Protein AF-A0A8S3F428-F1 (afdb_monomer)

Nearest PDB structures (foldseek):
  1mjc-assembly1_A  TM=9.349E-01  e=1.045E-06  Escherichia coli
  3i2z-assembly2_B  TM=9.297E-01  e=1.806E-06  Salmonella enterica subsp. enterica serovar Typhimurium
  5o6f-assembly1_A  TM=8.913E-01  e=1.619E-06  Corynebacterium pseudotuberculosis
  6kug-assembly1_A  TM=9.557E-01  e=1.041E-05  Homo sapiens
  6ktc-assembly1_A  TM=9.454E-01  e=1.161E-05  Homo sapiens

Organism: NCBI:txid392030

Structure (mmCIF, N/CA/C/O backbone):
data_AF-A0A8S3F428-F1
#
_entry.id   AF-A0A8S3F428-F1
#
loop_
_atom_site.group_PDB
_atom_site.id
_atom_site.type_symbol
_atom_site.label_atom_id
_atom_site.label_alt_id
_atom_site.label_comp_id
_atom_site.label_asym_id
_atom_site.label_entity_id
_atom_site.label_seq_id
_atom_site.pdbx_PDB_ins_code
_atom_site.Cartn_x
_atom_site.Cartn_y
_atom_site.Cartn_z
_atom_site.occupancy
_atom_site.B_iso_or_equiv
_atom_site.auth_seq_id
_atom_site.auth_comp_id
_atom_site.auth_asym_id
_atom_site.auth_atom_id
_atom_site.pdbx_PDB_model_num
ATOM 1 N N . ASP A 1 1 ? -20.138 16.695 -45.049 1.00 41.03 1 ASP A N 1
ATOM 2 C CA . ASP A 1 1 ? -19.226 15.614 -44.640 1.00 41.03 1 ASP A CA 1
ATOM 3 C C . ASP A 1 1 ? -18.990 15.620 -43.149 1.00 41.03 1 ASP A C 1
ATOM 5 O O . ASP A 1 1 ? -18.395 16.546 -42.611 1.00 41.03 1 ASP A O 1
ATOM 9 N N . SER A 1 2 ? -19.535 14.601 -42.496 1.00 46.16 2 SER A N 1
ATOM 10 C CA . SER A 1 2 ? -19.382 14.314 -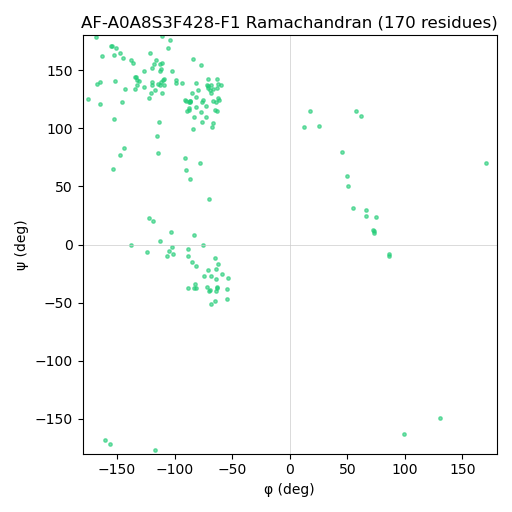41.076 1.00 46.16 2 SER A CA 1
ATOM 11 C C . SER A 1 2 ? -18.069 13.562 -40.877 1.00 46.16 2 SER A C 1
ATOM 13 O O . SER A 1 2 ? -17.956 12.414 -41.300 1.00 46.16 2 SER A O 1
ATOM 15 N N . GLN A 1 3 ? -17.071 14.194 -40.261 1.00 46.59 3 GLN A N 1
ATOM 16 C CA . GLN A 1 3 ? -15.886 13.477 -39.792 1.00 46.59 3 GLN A CA 1
ATOM 17 C C . GLN A 1 3 ? -16.188 12.884 -38.416 1.00 46.59 3 GLN A C 1
ATOM 19 O O . GLN A 1 3 ? -16.199 13.569 -37.397 1.00 46.59 3 GLN A O 1
ATOM 24 N N . SER A 1 4 ? -16.505 11.596 -38.454 1.00 52.69 4 SER A N 1
ATOM 25 C CA . SER A 1 4 ? -16.667 10.677 -37.338 1.00 52.69 4 SER A CA 1
ATOM 26 C C . SER A 1 4 ? -15.356 10.472 -36.574 1.00 52.69 4 SER A C 1
ATOM 28 O O . SER A 1 4 ? -14.346 10.072 -37.149 1.00 52.69 4 SER A O 1
ATOM 30 N N . GLU A 1 5 ? -15.417 10.774 -35.279 1.00 56.69 5 GLU A N 1
ATOM 31 C CA . GLU A 1 5 ? -14.976 9.954 -34.143 1.00 56.69 5 GLU A CA 1
ATOM 32 C C . GLU A 1 5 ? -14.004 8.792 -34.434 1.00 56.69 5 GLU A C 1
ATOM 34 O O . GLU A 1 5 ? -14.383 7.779 -35.013 1.00 56.69 5 GLU A O 1
ATOM 39 N N . ALA A 1 6 ? -12.780 8.897 -33.906 1.00 43.66 6 ALA A N 1
ATOM 40 C CA . ALA A 1 6 ? -11.928 7.748 -33.582 1.00 43.66 6 ALA A CA 1
ATOM 41 C C . ALA A 1 6 ? -10.959 8.113 -32.442 1.00 43.66 6 ALA A C 1
ATOM 43 O O . ALA A 1 6 ? -9.742 8.176 -32.603 1.00 43.66 6 ALA A O 1
ATOM 44 N N . SER A 1 7 ? -11.524 8.382 -31.263 1.00 44.88 7 SER A N 1
ATOM 45 C CA . SER A 1 7 ? -10.801 8.306 -29.991 1.00 44.88 7 SER A CA 1
ATOM 46 C C . SER A 1 7 ? -10.689 6.831 -29.595 1.00 44.88 7 SER A C 1
ATOM 48 O O . SER A 1 7 ? -11.374 6.375 -28.682 1.00 44.88 7 SER A O 1
ATOM 50 N N . GLU A 1 8 ? -9.879 6.056 -30.318 1.00 42.38 8 GLU A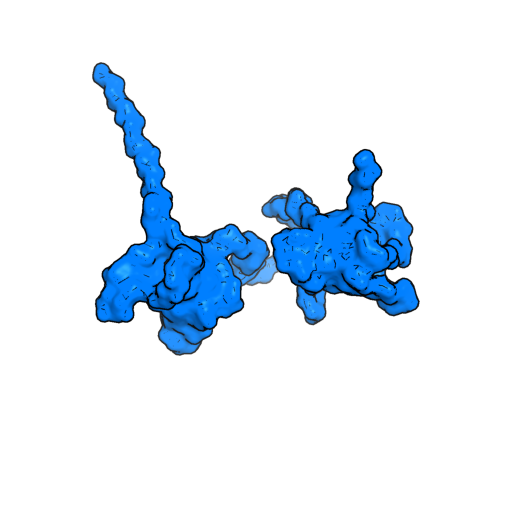 N 1
ATOM 51 C CA . GLU A 1 8 ? -9.616 4.666 -29.946 1.00 42.38 8 GLU A CA 1
ATOM 52 C C . GLU A 1 8 ? -8.650 4.612 -28.762 1.00 42.38 8 GLU A C 1
ATOM 54 O O . GLU A 1 8 ? -7.551 5.167 -28.736 1.00 42.38 8 GLU A O 1
ATOM 59 N N . THR A 1 9 ? -9.141 3.960 -27.724 1.00 38.78 9 THR A N 1
ATOM 60 C CA . THR A 1 9 ? -8.556 3.816 -26.407 1.00 38.78 9 THR A CA 1
ATOM 61 C C . THR A 1 9 ? -7.273 2.977 -26.499 1.00 38.78 9 THR A C 1
ATOM 63 O O . THR A 1 9 ? -7.325 1.759 -26.621 1.00 38.78 9 THR A O 1
ATOM 66 N N . LEU A 1 10 ? -6.096 3.608 -26.405 1.00 47.28 10 LEU A N 1
ATOM 67 C CA . LEU A 1 10 ? -4.775 2.950 -26.296 1.00 47.28 10 LEU A CA 1
ATOM 68 C C . LEU A 1 10 ? -4.562 2.260 -24.924 1.00 47.28 10 LEU A C 1
ATOM 70 O O . LEU A 1 10 ? -3.484 2.317 -24.333 1.00 47.28 10 LEU A O 1
ATOM 74 N N . THR A 1 11 ? -5.599 1.624 -24.378 1.00 49.19 11 THR A N 1
ATOM 75 C CA . THR A 1 11 ? -5.550 0.825 -23.143 1.00 49.19 11 THR A CA 1
ATOM 76 C C . THR A 1 11 ? -5.180 -0.640 -23.384 1.00 49.19 11 THR A C 1
ATOM 78 O O . THR A 1 11 ? -5.028 -1.373 -22.415 1.00 49.19 11 THR A O 1
ATOM 81 N N . SER A 1 12 ? -5.015 -1.084 -24.636 1.00 55.78 12 SER A N 1
ATOM 82 C CA . SER A 1 12 ? -4.962 -2.523 -24.947 1.00 55.78 12 SER A CA 1
ATOM 83 C C . SER A 1 12 ? -3.703 -3.278 -24.492 1.00 55.78 12 SER A C 1
ATOM 85 O O . SER A 1 12 ?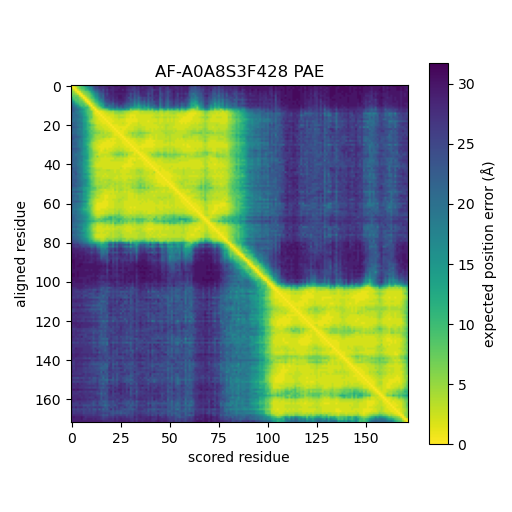 -3.812 -4.477 -24.273 1.00 55.78 12 SER A O 1
ATOM 87 N N . ASP A 1 13 ? -2.558 -2.619 -24.254 1.00 71.88 13 ASP A N 1
ATOM 88 C CA . ASP A 1 13 ? -1.291 -3.312 -23.908 1.00 71.88 13 ASP A CA 1
ATOM 89 C C . ASP A 1 13 ? -0.682 -2.887 -22.555 1.00 71.88 13 ASP A C 1
ATOM 91 O O . ASP A 1 13 ? 0.526 -3.014 -22.314 1.00 71.88 13 ASP A O 1
ATOM 95 N N . ARG A 1 14 ? -1.501 -2.348 -21.644 1.00 83.81 14 ARG A N 1
ATOM 96 C CA . ARG A 1 14 ? -1.064 -2.057 -20.272 1.00 83.81 14 ARG A CA 1
ATOM 97 C C . ARG A 1 14 ? -1.204 -3.296 -19.397 1.00 83.81 14 ARG A C 1
ATOM 99 O O . ARG A 1 14 ? -2.239 -3.951 -19.357 1.00 83.81 14 ARG A O 1
ATOM 106 N N . HIS A 1 15 ? -0.138 -3.608 -18.675 1.00 87.69 15 HIS A N 1
ATOM 107 C CA . HIS A 1 15 ? -0.071 -4.717 -17.742 1.00 87.69 15 HIS A CA 1
ATOM 108 C C . HIS A 1 15 ? 0.061 -4.213 -16.313 1.00 87.69 15 HIS A C 1
ATOM 110 O O . HIS A 1 15 ? 0.683 -3.188 -16.042 1.00 87.69 15 HIS A O 1
ATOM 116 N N . ILE A 1 16 ? -0.480 -5.002 -15.394 1.00 88.00 16 ILE A N 1
ATOM 117 C CA . ILE A 1 16 ? -0.344 -4.798 -13.958 1.00 88.00 16 ILE A CA 1
ATOM 118 C C . ILE A 1 16 ? 0.764 -5.711 -13.443 1.00 88.00 16 ILE A C 1
ATOM 120 O O . ILE A 1 16 ? 0.853 -6.881 -13.830 1.00 88.00 16 ILE A O 1
ATOM 124 N N . GLY A 1 17 ? 1.590 -5.204 -12.538 1.00 89.06 17 GLY A N 1
ATOM 125 C CA . GLY A 1 17 ? 2.587 -6.013 -11.855 1.00 89.06 17 GLY A CA 1
ATOM 126 C C . GLY A 1 17 ? 2.981 -5.462 -10.500 1.00 89.06 17 GLY A C 1
ATOM 127 O O . GLY A 1 17 ? 2.600 -4.362 -10.107 1.00 89.06 17 GLY A O 1
ATOM 128 N N . ILE A 1 18 ? 3.746 -6.275 -9.785 1.00 86.44 18 ILE A N 1
ATOM 129 C CA . ILE A 1 18 ? 4.245 -5.984 -8.447 1.00 86.44 18 ILE A CA 1
ATOM 130 C C . ILE A 1 18 ? 5.750 -5.774 -8.546 1.00 86.44 18 ILE A C 1
ATOM 132 O O . ILE A 1 18 ? 6.465 -6.586 -9.135 1.00 86.44 18 ILE A O 1
ATOM 136 N N . VAL A 1 19 ? 6.252 -4.688 -7.970 1.00 89.31 19 VAL A N 1
ATOM 137 C CA . VAL A 1 19 ? 7.688 -4.433 -7.883 1.00 89.31 19 VAL A CA 1
ATOM 138 C C . VAL A 1 19 ? 8.321 -5.533 -7.041 1.00 89.31 19 VAL A C 1
ATOM 140 O O . VAL A 1 19 ? 8.072 -5.645 -5.845 1.00 89.31 19 VAL A O 1
ATOM 143 N N . ARG A 1 20 ? 9.171 -6.342 -7.669 1.00 85.25 20 ARG A N 1
ATOM 144 C CA . ARG A 1 20 ? 9.881 -7.436 -7.010 1.00 85.25 20 ARG A CA 1
ATOM 145 C C . ARG A 1 20 ? 11.138 -6.959 -6.311 1.00 85.25 20 ARG A C 1
ATOM 147 O O . ARG A 1 20 ? 11.503 -7.492 -5.277 1.00 85.25 20 ARG A O 1
ATOM 154 N N . LYS A 1 21 ? 11.844 -6.005 -6.915 1.00 84.94 21 LYS A N 1
ATOM 155 C CA . LYS A 1 21 ? 13.079 -5.449 -6.363 1.00 84.94 21 LYS A CA 1
ATOM 156 C C . LYS A 1 21 ? 13.428 -4.157 -7.073 1.00 84.94 21 LYS A C 1
ATOM 158 O O . LYS A 1 21 ? 13.370 -4.105 -8.296 1.00 84.94 21 LYS A O 1
ATOM 163 N N . TYR A 1 22 ? 13.905 -3.161 -6.342 1.00 86.75 22 TYR A N 1
ATOM 164 C CA . TYR A 1 22 ? 14.529 -1.979 -6.926 1.00 86.75 22 TYR A CA 1
ATOM 165 C C . TYR A 1 22 ? 15.813 -1.647 -6.173 1.00 86.75 22 TYR A C 1
ATOM 167 O O . TYR A 1 22 ? 15.850 -1.678 -4.947 1.00 86.75 22 TYR A O 1
ATOM 175 N N . VAL A 1 23 ? 16.889 -1.373 -6.910 1.00 82.81 23 VAL A N 1
ATOM 176 C CA . VAL A 1 23 ? 18.184 -0.994 -6.339 1.00 82.81 23 VAL A CA 1
ATOM 177 C C . VAL A 1 23 ? 18.485 0.431 -6.772 1.00 82.81 23 VAL A C 1
ATOM 179 O O . VAL A 1 23 ? 19.052 0.655 -7.840 1.00 82.81 23 VAL A O 1
ATOM 182 N N . GLU A 1 24 ? 18.115 1.393 -5.931 1.00 77.94 24 GLU A N 1
ATOM 183 C CA . GLU A 1 24 ? 18.228 2.827 -6.217 1.00 77.94 24 GLU A CA 1
ATOM 184 C C . GLU A 1 24 ? 19.651 3.241 -6.611 1.00 77.94 24 GLU A C 1
ATOM 186 O O . GLU A 1 24 ? 19.847 3.836 -7.669 1.00 77.94 24 GLU A O 1
ATOM 191 N N . ASN A 1 25 ? 20.656 2.786 -5.856 1.00 78.56 25 ASN A N 1
ATOM 192 C CA . ASN A 1 25 ? 22.075 3.044 -6.138 1.00 78.56 25 ASN A CA 1
ATOM 193 C C . ASN A 1 25 ? 22.539 2.540 -7.514 1.00 78.56 25 ASN A C 1
ATOM 195 O O . ASN A 1 25 ? 23.523 3.033 -8.056 1.00 78.56 25 ASN A O 1
ATOM 199 N N . ARG A 1 26 ? 21.862 1.531 -8.077 1.00 83.12 26 ARG A N 1
ATOM 200 C CA . ARG A 1 26 ? 22.153 1.004 -9.419 1.00 83.12 26 ARG A CA 1
ATOM 201 C C . ARG A 1 26 ? 21.167 1.505 -10.477 1.00 83.12 26 ARG A C 1
ATOM 203 O O . ARG A 1 26 ? 21.379 1.264 -11.662 1.00 83.12 26 ARG A O 1
ATOM 210 N N . GLY A 1 27 ? 20.099 2.187 -10.067 1.00 82.56 27 GLY A N 1
ATOM 211 C CA . GLY A 1 27 ? 19.098 2.782 -10.942 1.00 82.56 27 GLY A CA 1
ATOM 212 C C . GLY A 1 27 ? 18.268 1.779 -11.745 1.00 82.56 27 GLY A C 1
ATOM 213 O O . GLY A 1 27 ? 17.774 2.146 -12.814 1.00 82.56 27 GLY A O 1
ATOM 214 N N . PHE A 1 28 ? 18.120 0.535 -11.281 1.00 88.56 28 PHE A N 1
ATOM 215 C CA . PHE A 1 28 ? 17.296 -0.476 -11.946 1.00 88.56 28 PHE A CA 1
ATOM 216 C C . PHE A 1 28 ? 16.589 -1.415 -10.966 1.00 88.56 28 PHE A C 1
ATOM 218 O O . PHE A 1 28 ? 16.993 -1.560 -9.810 1.00 88.56 28 PHE A O 1
ATOM 225 N N . GLY A 1 29 ? 15.545 -2.080 -11.454 1.00 89.19 29 GLY A N 1
ATOM 226 C CA . GLY A 1 29 ? 14.762 -3.053 -10.706 1.00 89.19 29 GLY A CA 1
ATOM 227 C C . GLY A 1 29 ? 14.033 -4.048 -11.600 1.00 89.19 29 GLY A C 1
ATOM 228 O O . GLY A 1 29 ? 14.238 -4.074 -12.815 1.00 89.19 29 GLY A O 1
ATOM 229 N N . PHE A 1 30 ? 13.170 -4.841 -10.976 1.00 91.94 30 PHE A N 1
ATOM 230 C CA . PHE A 1 30 ? 12.329 -5.840 -11.619 1.00 91.94 30 PHE A CA 1
ATOM 231 C C . PHE A 1 30 ? 10.890 -5.737 -11.122 1.00 91.94 30 PHE A C 1
ATOM 233 O O . PHE A 1 30 ? 10.650 -5.496 -9.935 1.00 91.94 30 PHE A O 1
ATOM 240 N N . ILE A 1 31 ? 9.948 -5.933 -12.038 1.00 91.50 31 ILE A N 1
ATOM 241 C CA . ILE A 1 31 ? 8.510 -5.969 -11.782 1.00 91.50 31 ILE A CA 1
ATOM 242 C C . ILE A 1 31 ? 7.990 -7.314 -12.264 1.00 91.50 31 ILE A C 1
ATOM 244 O O . ILE A 1 31 ? 8.193 -7.671 -13.420 1.00 91.50 31 ILE A O 1
ATOM 248 N N . THR A 1 32 ? 7.301 -8.038 -11.394 1.00 90.00 32 THR A N 1
ATOM 249 C CA . THR A 1 32 ? 6.644 -9.295 -11.741 1.00 90.00 32 THR A CA 1
ATOM 250 C C . THR A 1 32 ? 5.248 -8.988 -12.266 1.00 90.00 32 THR A C 1
ATOM 252 O O . THR A 1 32 ? 4.412 -8.428 -11.551 1.00 90.00 32 THR A O 1
ATOM 255 N N . ARG A 1 33 ? 4.980 -9.334 -13.524 1.00 89.19 33 ARG A N 1
ATOM 256 C CA . ARG A 1 33 ? 3.674 -9.149 -14.162 1.00 89.19 33 ARG A CA 1
ATOM 257 C C . ARG A 1 33 ? 2.643 -10.090 -13.542 1.00 89.19 33 ARG A C 1
ATOM 259 O O . ARG A 1 33 ? 2.871 -11.291 -13.455 1.00 89.19 33 ARG A O 1
ATOM 266 N N . LYS A 1 34 ? 1.479 -9.566 -13.148 1.00 83.12 34 LYS A N 1
ATOM 267 C CA . LYS A 1 34 ? 0.418 -10.362 -12.506 1.00 83.12 34 LYS A CA 1
ATOM 268 C C . LYS A 1 34 ? -0.241 -11.377 -13.444 1.00 83.12 34 LYS A C 1
ATOM 270 O O . LYS A 1 34 ? -0.758 -12.373 -12.958 1.00 83.12 34 LYS A O 1
ATOM 275 N N . SER A 1 35 ? -0.249 -11.130 -14.756 1.00 81.69 35 SER A N 1
ATOM 276 C CA . SER A 1 35 ? -0.953 -12.000 -15.710 1.00 81.69 35 SER A CA 1
ATOM 277 C C . SER A 1 35 ? -0.296 -13.370 -15.877 1.00 81.69 35 SER A C 1
ATOM 279 O O . SER A 1 35 ? -0.998 -14.363 -16.006 1.00 81.69 35 SER A O 1
ATOM 281 N N . ASP A 1 36 ? 1.035 -13.427 -15.895 1.00 84.81 36 ASP A N 1
ATOM 282 C CA . ASP A 1 36 ? 1.793 -14.647 -16.204 1.00 84.81 36 ASP A CA 1
ATOM 283 C C . ASP A 1 36 ? 3.011 -14.877 -15.297 1.00 84.81 36 ASP A C 1
ATOM 285 O O . ASP A 1 36 ? 3.725 -15.863 -15.462 1.00 84.81 36 ASP A O 1
ATOM 289 N N . GLY A 1 37 ? 3.268 -13.978 -14.343 1.00 83.88 37 GLY A N 1
ATOM 290 C CA . GLY A 1 37 ? 4.414 -14.063 -13.443 1.00 83.88 37 GLY A CA 1
ATOM 291 C C . GLY A 1 37 ? 5.757 -13.741 -14.100 1.00 83.88 37 GLY A C 1
ATOM 292 O O . GLY A 1 37 ? 6.790 -13.999 -13.488 1.00 83.88 37 GLY A O 1
ATOM 293 N N . ALA A 1 38 ? 5.777 -13.198 -15.323 1.00 83.75 38 ALA A N 1
ATOM 294 C CA . ALA A 1 38 ? 7.025 -12.835 -15.984 1.00 83.75 38 ALA A CA 1
ATOM 295 C C . ALA A 1 38 ? 7.699 -11.650 -15.278 1.00 83.75 38 ALA A C 1
ATOM 297 O O . ALA A 1 38 ? 7.041 -10.666 -14.935 1.00 83.75 38 ALA A O 1
ATOM 298 N N . ASP A 1 39 ? 9.018 -11.719 -15.110 1.00 89.81 39 ASP A N 1
ATOM 299 C CA . ASP A 1 39 ? 9.807 -10.614 -14.571 1.00 89.81 39 ASP A CA 1
ATOM 300 C C . ASP A 1 39 ? 10.229 -9.662 -15.694 1.00 89.81 39 ASP A C 1
ATOM 302 O O . ASP A 1 39 ? 10.888 -10.050 -16.660 1.00 89.81 39 ASP A O 1
ATOM 306 N N . LEU A 1 40 ? 9.871 -8.388 -15.545 1.00 90.69 40 LEU A N 1
ATOM 307 C CA . LEU A 1 40 ? 10.240 -7.316 -16.457 1.00 90.69 40 LEU A CA 1
ATOM 308 C C . LEU A 1 40 ? 11.257 -6.391 -15.815 1.00 90.69 40 LEU A C 1
ATOM 310 O O . LEU A 1 40 ? 11.129 -5.983 -14.660 1.00 90.69 40 LEU A O 1
ATOM 314 N N . PHE A 1 41 ? 12.251 -6.009 -16.602 1.00 92.06 41 PHE A N 1
ATOM 315 C CA . PHE A 1 41 ? 13.247 -5.036 -16.199 1.00 92.06 41 PHE A CA 1
ATOM 316 C C . PHE A 1 41 ? 12.645 -3.627 -16.158 1.00 92.06 41 PHE A C 1
ATOM 318 O O . PHE A 1 41 ? 11.950 -3.211 -17.082 1.00 92.06 41 PHE A O 1
ATOM 325 N N . VAL A 1 42 ? 12.963 -2.851 -15.123 1.00 89.62 42 VAL A N 1
ATOM 326 C CA . VAL A 1 42 ? 12.602 -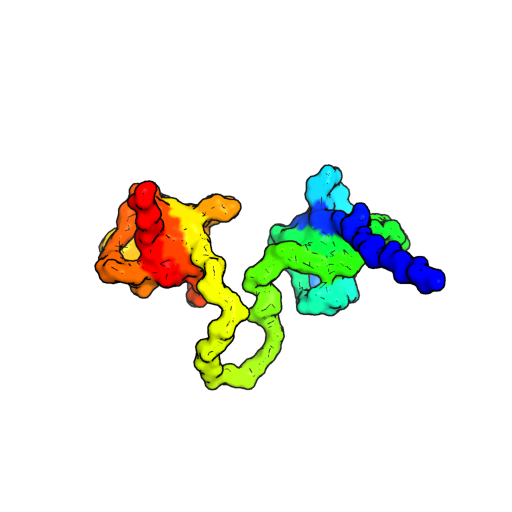1.431 -15.039 1.00 89.62 42 VAL A CA 1
ATOM 327 C C . VAL A 1 42 ? 13.833 -0.576 -14.768 1.00 89.62 42 VAL A C 1
ATOM 329 O O .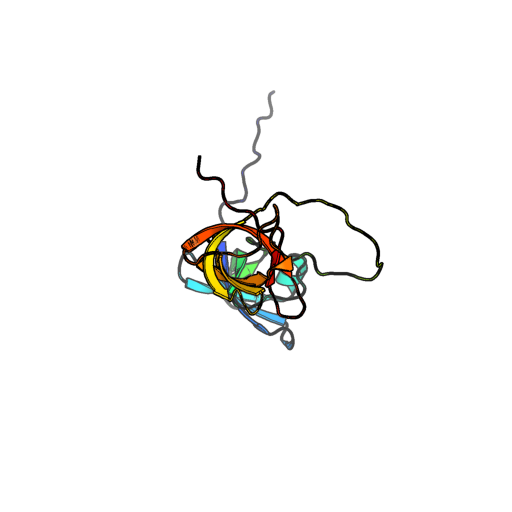 VAL A 1 42 ? 14.658 -0.878 -13.906 1.00 89.62 42 VAL A O 1
ATOM 332 N N . HIS A 1 43 ? 13.951 0.532 -15.498 1.00 89.38 43 HIS A N 1
ATOM 333 C CA . HIS A 1 43 ? 15.027 1.499 -15.324 1.00 89.38 43 HIS A CA 1
ATOM 334 C C . HIS A 1 43 ? 14.555 2.743 -14.561 1.00 89.38 43 HIS A C 1
ATOM 336 O O . HIS A 1 43 ? 13.424 3.201 -14.726 1.00 89.38 43 HIS A O 1
ATOM 342 N N . SER A 1 44 ? 15.462 3.372 -13.811 1.00 82.56 44 SER A N 1
ATOM 343 C CA . SER A 1 44 ? 15.222 4.633 -13.089 1.00 82.56 44 SER A CA 1
ATOM 344 C C . SER A 1 44 ? 14.676 5.751 -13.978 1.00 82.56 44 SER A C 1
ATOM 346 O O . SER A 1 44 ? 13.923 6.602 -13.522 1.00 82.56 44 SER A O 1
ATOM 348 N N . ARG A 1 45 ? 15.002 5.745 -15.278 1.00 83.44 45 ARG A N 1
ATOM 349 C CA . ARG A 1 45 ? 14.444 6.702 -16.247 1.00 83.44 45 ARG A CA 1
ATOM 350 C C . ARG A 1 45 ? 12.929 6.544 -16.407 1.00 83.44 45 ARG A C 1
ATOM 352 O O . ARG A 1 45 ? 12.242 7.552 -16.524 1.00 83.44 45 ARG A O 1
ATOM 359 N N . SER A 1 46 ? 12.426 5.313 -16.422 1.00 82.00 46 SER A N 1
ATOM 360 C CA . SER A 1 46 ? 10.994 5.024 -16.538 1.00 82.00 46 SER A CA 1
ATOM 361 C C . SER A 1 46 ? 10.258 5.385 -15.243 1.00 82.00 46 SER A C 1
ATOM 363 O O . SER A 1 46 ? 9.179 5.960 -15.302 1.00 82.00 46 SER A O 1
ATOM 365 N N . ILE A 1 47 ? 10.898 5.159 -14.091 1.00 82.25 47 ILE A N 1
ATOM 366 C CA . ILE A 1 47 ? 10.405 5.531 -12.751 1.00 82.25 47 ILE A CA 1
ATOM 367 C C . ILE A 1 47 ? 10.307 7.059 -12.612 1.00 82.25 47 ILE A C 1
ATOM 369 O O . ILE A 1 47 ? 9.250 7.588 -12.287 1.00 82.25 47 ILE A O 1
ATOM 373 N N . ARG A 1 48 ? 11.360 7.793 -12.992 1.00 77.62 48 ARG A N 1
ATOM 374 C CA . ARG A 1 48 ? 11.348 9.267 -12.994 1.00 77.62 48 ARG A CA 1
ATOM 375 C C . ARG A 1 48 ? 10.326 9.856 -13.962 1.00 77.62 48 ARG A C 1
ATOM 377 O O . ARG A 1 48 ? 9.698 10.858 -13.646 1.00 77.62 48 ARG A O 1
ATOM 384 N N . ARG A 1 49 ? 10.133 9.240 -15.135 1.00 72.31 49 ARG A N 1
ATOM 385 C CA . ARG A 1 49 ? 9.083 9.647 -16.088 1.00 72.31 49 ARG A CA 1
ATOM 386 C C . ARG A 1 49 ? 7.675 9.447 -15.530 1.00 72.31 49 ARG A C 1
ATOM 388 O O . ARG A 1 49 ? 6.795 10.222 -15.875 1.00 72.31 49 ARG A O 1
ATOM 395 N N . ALA A 1 50 ? 7.493 8.464 -14.651 1.00 72.38 50 ALA A N 1
ATOM 396 C CA . ALA A 1 50 ? 6.262 8.263 -13.893 1.00 72.38 50 ALA A CA 1
ATOM 397 C C . ALA A 1 50 ? 6.078 9.274 -12.741 1.00 72.38 50 ALA A C 1
ATOM 399 O O . ALA A 1 50 ? 5.082 9.211 -12.024 1.00 72.38 50 ALA A O 1
ATOM 400 N N . GLY A 1 51 ? 7.031 10.195 -12.538 1.00 74.44 51 GLY A N 1
ATOM 401 C CA . GLY A 1 51 ? 7.017 11.150 -11.430 1.00 74.44 51 GLY A CA 1
ATOM 402 C C . GLY A 1 51 ? 7.381 10.523 -10.084 1.00 74.44 51 GLY A C 1
ATOM 403 O O . GLY A 1 51 ? 6.969 11.034 -9.048 1.00 74.44 51 GLY A O 1
ATOM 404 N N . LEU A 1 52 ? 8.109 9.403 -10.097 1.00 73.75 52 LEU A N 1
ATOM 405 C CA . LEU A 1 52 ? 8.556 8.699 -8.899 1.00 73.75 52 LEU A CA 1
ATOM 406 C C . LEU A 1 52 ? 10.065 8.863 -8.725 1.00 73.75 52 LEU A C 1
ATOM 408 O O . LEU A 1 52 ? 10.824 8.825 -9.696 1.00 73.75 52 LEU A O 1
ATOM 412 N N . GLU A 1 53 ? 10.508 8.997 -7.480 1.00 75.94 53 GLU A N 1
ATOM 413 C CA . GLU A 1 53 ? 11.938 8.992 -7.152 1.00 75.94 53 GLU A CA 1
ATOM 414 C C . GLU A 1 53 ? 12.478 7.555 -7.068 1.00 75.94 53 GLU A C 1
ATOM 416 O O . GLU A 1 53 ? 13.569 7.259 -7.562 1.00 75.94 53 GLU A O 1
ATOM 421 N N . SER A 1 54 ? 11.674 6.630 -6.537 1.00 77.00 54 SER A N 1
ATOM 422 C CA . SER A 1 54 ? 12.036 5.224 -6.350 1.00 77.00 54 SER A CA 1
ATOM 423 C C . SER A 1 54 ? 10.816 4.297 -6.421 1.00 77.00 54 SER A C 1
ATOM 425 O O . SER A 1 54 ? 9.668 4.743 -6.446 1.00 77.00 54 SER A O 1
ATOM 427 N N . LEU A 1 55 ? 11.075 2.988 -6.494 1.00 80.62 55 LEU A N 1
ATOM 428 C CA . LEU A 1 55 ? 10.062 1.943 -6.350 1.00 80.62 55 LEU A CA 1
ATOM 429 C C . LEU A 1 55 ? 10.308 1.172 -5.053 1.00 80.62 55 LEU A C 1
ATOM 431 O O . LEU A 1 55 ? 11.456 0.858 -4.734 1.00 80.62 55 LEU A O 1
ATOM 435 N N . GLN A 1 56 ? 9.235 0.827 -4.346 1.00 77.75 56 GLN A N 1
ATOM 436 C CA . GLN A 1 56 ? 9.294 -0.048 -3.175 1.00 77.75 56 GLN A CA 1
ATOM 437 C C . GLN A 1 56 ? 8.915 -1.472 -3.567 1.00 77.75 56 GLN A C 1
ATOM 439 O O . GLN A 1 56 ? 8.015 -1.673 -4.377 1.00 77.75 56 GLN A O 1
ATOM 444 N N . GLU A 1 57 ? 9.597 -2.462 -2.998 1.00 80.12 57 GLU A N 1
ATOM 445 C CA . GLU A 1 57 ? 9.217 -3.866 -3.161 1.00 80.12 57 GLU A CA 1
ATOM 446 C C . GLU A 1 57 ? 7.791 -4.099 -2.636 1.00 80.12 57 GLU A C 1
ATOM 448 O O . GLU A 1 57 ? 7.405 -3.555 -1.605 1.00 80.12 57 GLU A O 1
ATOM 453 N N . GLY A 1 58 ? 6.990 -4.863 -3.379 1.00 78.75 58 GLY A N 1
ATOM 454 C CA . GLY A 1 58 ? 5.565 -5.068 -3.107 1.00 78.75 58 GLY A CA 1
ATOM 455 C C . GLY A 1 58 ? 4.635 -4.007 -3.710 1.00 78.75 58 GLY A C 1
ATOM 456 O O . GLY A 1 58 ? 3.427 -4.221 -3.733 1.00 78.75 58 GLY A O 1
ATOM 457 N N . MET A 1 59 ? 5.162 -2.900 -4.249 1.00 79.94 59 MET A N 1
ATOM 458 C CA . MET A 1 59 ? 4.347 -1.845 -4.862 1.00 79.94 59 MET A CA 1
ATOM 459 C C . MET A 1 59 ? 3.652 -2.334 -6.137 1.00 79.94 59 MET A C 1
ATOM 461 O O . MET A 1 59 ? 4.287 -2.930 -7.006 1.00 79.94 59 MET A O 1
ATOM 465 N N . GLU A 1 60 ? 2.363 -2.033 -6.280 1.00 84.31 60 GLU A N 1
ATOM 466 C CA . GLU A 1 60 ? 1.586 -2.363 -7.475 1.00 84.31 60 GLU A CA 1
ATOM 467 C C . GLU A 1 60 ? 1.617 -1.223 -8.496 1.00 84.31 60 GLU A C 1
ATOM 469 O O . GLU A 1 60 ? 1.267 -0.073 -8.206 1.00 84.31 60 GLU A O 1
ATOM 474 N N . VAL A 1 61 ? 2.051 -1.553 -9.710 1.00 86.44 61 VAL A N 1
ATOM 475 C CA . VAL A 1 61 ? 2.269 -0.595 -10.790 1.00 86.44 61 VAL A CA 1
ATOM 476 C C . VAL A 1 61 ? 1.672 -1.103 -12.099 1.00 86.44 61 VAL A C 1
ATOM 478 O O . VAL A 1 61 ? 1.701 -2.295 -12.406 1.00 86.44 61 VAL A O 1
ATOM 481 N N . GLU A 1 62 ? 1.148 -0.173 -12.884 1.00 87.31 62 GLU A N 1
ATOM 482 C CA . GLU A 1 62 ? 0.743 -0.370 -14.269 1.00 87.31 62 GLU A CA 1
ATOM 483 C C . GLU A 1 62 ? 1.901 0.017 -15.181 1.00 87.31 62 GLU A C 1
ATOM 485 O O . GLU A 1 62 ? 2.557 1.034 -14.954 1.00 87.31 62 GLU A O 1
ATOM 490 N N . PHE A 1 63 ? 2.150 -0.743 -16.235 1.00 89.25 63 PHE A N 1
ATOM 491 C CA . PHE A 1 63 ? 3.214 -0.450 -17.189 1.00 89.25 63 PHE A CA 1
ATOM 492 C C . PHE A 1 63 ? 2.896 -1.019 -18.569 1.00 89.25 63 PHE A C 1
ATOM 494 O O . PHE A 1 63 ? 2.079 -1.920 -18.724 1.00 89.25 63 PHE A O 1
ATOM 501 N N . LEU A 1 64 ? 3.600 -0.522 -19.579 1.00 87.06 64 LEU A N 1
ATOM 502 C CA . LEU A 1 64 ? 3.660 -1.121 -20.906 1.00 87.06 64 LEU A CA 1
ATOM 503 C C . LEU A 1 64 ? 4.823 -2.112 -20.950 1.00 87.06 64 LEU A C 1
ATOM 505 O O . LEU A 1 64 ? 5.965 -1.733 -20.671 1.00 87.06 64 LEU A O 1
ATOM 509 N N . ALA A 1 65 ? 4.543 -3.369 -21.292 1.00 86.38 65 ALA A N 1
ATOM 510 C CA . ALA A 1 65 ? 5.585 -4.360 -21.538 1.00 86.38 65 ALA A CA 1
ATOM 511 C C . ALA A 1 65 ? 6.111 -4.183 -22.963 1.00 86.38 65 ALA A C 1
ATOM 513 O O . ALA A 1 65 ? 5.368 -4.338 -23.927 1.00 86.38 65 ALA A O 1
ATOM 514 N N . VAL A 1 66 ? 7.395 -3.869 -23.108 1.00 85.19 66 VAL A N 1
ATOM 515 C CA . VAL A 1 66 ? 8.041 -3.745 -24.418 1.00 85.19 66 VAL A CA 1
ATOM 516 C C . VAL A 1 66 ? 9.280 -4.625 -24.485 1.00 85.19 66 VAL A C 1
ATOM 518 O O . VAL A 1 66 ? 9.962 -4.828 -23.484 1.00 85.19 66 VAL A O 1
ATOM 521 N N . GLN A 1 67 ? 9.620 -5.122 -25.670 1.00 82.75 67 GLN A N 1
ATOM 522 C CA . GLN A 1 67 ? 10.878 -5.838 -25.858 1.00 82.75 67 GLN A CA 1
ATOM 523 C C . GLN A 1 67 ? 12.034 -4.831 -25.940 1.00 82.75 67 GLN A C 1
ATOM 525 O O . GLN A 1 67 ? 12.103 -4.022 -26.865 1.00 82.75 67 GLN A O 1
ATOM 530 N N . GLY A 1 68 ? 12.935 -4.860 -24.960 1.00 77.31 68 GLY A N 1
ATOM 531 C CA . GLY A 1 68 ? 14.147 -4.046 -24.934 1.00 77.31 68 GLY A CA 1
ATOM 532 C C . GLY A 1 68 ? 15.402 -4.847 -25.283 1.00 77.31 68 GLY A C 1
ATOM 533 O O . GLY A 1 68 ? 15.393 -6.072 -25.399 1.00 77.31 68 GLY A O 1
ATOM 534 N N . ASN A 1 69 ? 16.537 -4.150 -25.361 1.00 75.12 69 ASN A N 1
ATOM 535 C CA . ASN A 1 69 ? 17.843 -4.753 -25.668 1.00 75.12 69 ASN A CA 1
ATOM 536 C C . ASN A 1 69 ? 18.334 -5.744 -24.591 1.00 75.12 69 ASN A C 1
ATOM 538 O O . ASN A 1 69 ? 19.325 -6.437 -24.799 1.00 75.12 69 ASN A O 1
ATOM 542 N N . ARG A 1 70 ? 17.684 -5.773 -23.419 1.00 71.19 70 ARG A N 1
ATOM 543 C CA . ARG A 1 70 ? 18.009 -6.642 -22.275 1.00 71.19 70 ARG A CA 1
ATOM 544 C C . ARG A 1 70 ? 16.860 -7.590 -21.907 1.00 71.19 70 ARG A C 1
ATOM 546 O O . ARG A 1 70 ? 16.817 -8.077 -20.783 1.00 71.19 70 ARG A O 1
ATOM 553 N N . GLY A 1 71 ? 15.936 -7.832 -22.837 1.00 81.00 71 GLY A N 1
ATOM 554 C CA . GLY A 1 71 ? 14.713 -8.598 -22.594 1.00 81.00 71 GLY A CA 1
ATOM 555 C C . GLY A 1 71 ? 13.502 -7.699 -22.350 1.00 81.00 71 GLY A C 1
ATOM 556 O O . GLY A 1 71 ? 13.521 -6.516 -22.695 1.00 81.00 71 GLY A O 1
ATOM 557 N N . ALA A 1 72 ? 12.442 -8.271 -21.781 1.00 84.31 72 ALA A N 1
ATOM 558 C CA . ALA A 1 72 ? 11.200 -7.559 -21.507 1.00 84.31 72 ALA A CA 1
ATOM 559 C C . ALA A 1 72 ? 11.436 -6.390 -20.532 1.00 84.31 72 ALA A C 1
ATOM 561 O O . ALA A 1 72 ? 11.970 -6.567 -19.436 1.00 84.31 72 ALA A O 1
ATOM 562 N N . GLU A 1 73 ? 11.045 -5.186 -20.942 1.00 89.06 73 GLU A N 1
ATOM 563 C CA . GLU A 1 73 ? 11.205 -3.936 -20.203 1.00 89.06 73 GLU A CA 1
ATOM 564 C C . GLU A 1 73 ? 9.835 -3.309 -19.919 1.00 89.06 73 GLU A C 1
ATOM 566 O O . GLU A 1 73 ? 8.972 -3.242 -20.793 1.00 89.06 73 GLU A O 1
ATOM 571 N N . ALA A 1 74 ? 9.654 -2.801 -18.703 1.00 87.75 74 ALA A N 1
ATOM 572 C CA . ALA A 1 74 ? 8.501 -2.003 -18.315 1.00 87.75 74 ALA A CA 1
ATOM 573 C C . ALA A 1 74 ? 8.730 -0.514 -18.646 1.00 87.75 74 ALA A C 1
ATOM 575 O O . ALA A 1 74 ? 9.686 0.117 -18.172 1.00 87.75 74 ALA A O 1
ATOM 576 N N . LYS A 1 75 ? 7.827 0.075 -19.436 1.00 85.44 75 LYS A N 1
ATOM 577 C CA . LYS A 1 75 ? 7.804 1.509 -19.774 1.00 85.44 75 LYS A CA 1
ATOM 578 C C . LYS A 1 75 ? 6.492 2.165 -19.362 1.00 85.44 75 LYS A C 1
ATOM 580 O O . LYS A 1 75 ? 5.513 1.486 -19.086 1.00 85.44 75 LYS A O 1
ATOM 585 N N . ASP A 1 76 ? 6.501 3.498 -19.331 1.00 83.38 76 ASP A N 1
ATOM 586 C CA . ASP A 1 76 ? 5.326 4.326 -19.016 1.00 83.38 76 ASP A CA 1
ATOM 587 C C . ASP A 1 76 ? 4.625 3.889 -17.714 1.00 83.38 76 ASP A C 1
ATOM 589 O O . ASP A 1 76 ? 3.422 3.614 -17.684 1.00 83.38 76 ASP A O 1
ATOM 593 N N . LEU A 1 77 ? 5.422 3.751 -16.644 1.00 85.81 77 LEU A N 1
ATOM 594 C CA . LEU A 1 77 ? 4.917 3.274 -15.361 1.00 85.81 77 LEU A CA 1
ATOM 595 C C . LEU A 1 77 ? 3.878 4.241 -14.796 1.00 85.81 77 LEU A C 1
ATOM 597 O O . LEU A 1 77 ? 4.031 5.458 -14.876 1.00 85.81 77 LEU A O 1
ATOM 601 N N . ARG A 1 78 ? 2.846 3.685 -14.172 1.00 80.31 78 ARG A N 1
ATOM 602 C CA . ARG A 1 78 ? 1.868 4.406 -13.361 1.00 80.31 78 ARG A CA 1
ATOM 603 C C . ARG A 1 78 ? 1.647 3.631 -12.075 1.00 80.31 78 ARG A C 1
ATOM 605 O O . ARG A 1 78 ? 1.671 2.407 -12.074 1.00 80.31 78 ARG A O 1
ATOM 612 N N . ILE A 1 79 ? 1.443 4.332 -10.973 1.00 75.31 79 ILE A N 1
ATOM 613 C CA . ILE A 1 79 ? 1.034 3.683 -9.728 1.00 75.31 79 ILE A CA 1
ATOM 614 C C . ILE A 1 79 ? -0.471 3.451 -9.807 1.00 75.31 79 ILE A C 1
ATOM 616 O O . ILE A 1 79 ? -1.211 4.395 -10.072 1.00 75.31 79 ILE A O 1
ATOM 620 N N . ILE A 1 80 ? -0.903 2.211 -9.576 1.00 69.12 80 ILE A N 1
ATOM 621 C CA . ILE A 1 80 ? -2.332 1.855 -9.573 1.00 69.12 80 ILE A CA 1
ATOM 622 C C . ILE A 1 80 ? -2.949 2.187 -8.213 1.00 69.12 80 ILE A C 1
ATOM 624 O O . ILE A 1 80 ? -4.070 2.674 -8.153 1.00 69.12 80 ILE A O 1
ATOM 628 N N . ASN A 1 81 ? -2.177 2.048 -7.132 1.00 60.38 81 ASN A N 1
ATOM 629 C CA . ASN A 1 81 ? -2.618 2.356 -5.772 1.00 60.38 81 ASN A CA 1
ATOM 630 C C . ASN A 1 81 ? -1.826 3.532 -5.206 1.00 60.38 81 ASN A C 1
ATOM 632 O O . ASN A 1 81 ? -0.850 3.382 -4.471 1.00 60.38 81 ASN A O 1
ATOM 636 N N . ARG A 1 82 ? -2.214 4.736 -5.623 1.00 47.16 82 ARG A N 1
ATOM 637 C CA . ARG A 1 82 ? -1.547 5.980 -5.246 1.00 47.16 82 ARG A CA 1
ATOM 638 C C . ARG A 1 82 ? -2.156 6.574 -3.975 1.00 47.16 82 ARG A C 1
ATOM 640 O O . ARG A 1 82 ? -2.661 7.687 -4.031 1.00 47.16 82 ARG A O 1
ATOM 647 N N . LEU A 1 83 ? -2.064 5.892 -2.831 1.00 49.12 83 LEU A N 1
ATOM 648 C CA . LEU A 1 83 ? -2.189 6.612 -1.551 1.00 49.12 83 LEU A CA 1
ATOM 649 C C . LEU A 1 83 ? -0.865 7.289 -1.138 1.00 49.12 83 LEU A C 1
ATOM 651 O O . LEU A 1 83 ? -0.880 8.241 -0.366 1.00 49.12 83 LEU A O 1
ATOM 655 N N . ASP A 1 84 ? 0.278 6.879 -1.707 1.00 44.78 84 ASP A N 1
ATOM 656 C CA . ASP A 1 84 ? 1.595 7.248 -1.159 1.00 44.78 84 ASP A CA 1
ATOM 657 C C . ASP A 1 84 ? 2.480 8.180 -2.004 1.00 44.78 84 ASP A C 1
ATOM 659 O O . ASP A 1 84 ? 3.579 8.523 -1.574 1.00 44.78 84 ASP A O 1
ATOM 663 N N . SER A 1 85 ? 2.046 8.680 -3.166 1.00 40.62 85 SER A N 1
ATOM 664 C CA . SER A 1 85 ? 2.880 9.654 -3.907 1.00 40.62 85 SER A CA 1
ATOM 665 C C . SER A 1 85 ? 2.750 11.109 -3.453 1.00 40.62 85 SER A C 1
ATOM 667 O O . SER A 1 85 ? 3.314 11.984 -4.105 1.00 40.62 85 SER A O 1
ATOM 669 N N . ILE A 1 86 ? 2.053 11.415 -2.358 1.00 49.94 86 ILE A N 1
ATOM 670 C CA . ILE A 1 86 ? 2.041 12.781 -1.807 1.00 49.94 86 ILE A CA 1
ATOM 671 C C . ILE A 1 86 ? 3.234 12.964 -0.860 1.00 49.94 86 ILE A C 1
ATOM 673 O O . ILE A 1 86 ? 3.059 13.291 0.309 1.00 49.94 86 ILE A O 1
ATOM 677 N N . LYS A 1 87 ? 4.465 12.729 -1.332 1.00 57.50 87 LYS A N 1
ATOM 678 C CA . LYS A 1 87 ? 5.687 13.184 -0.643 1.00 57.50 87 LYS A CA 1
ATOM 679 C C . LYS A 1 87 ? 6.813 13.521 -1.624 1.00 57.50 87 LYS A C 1
ATOM 681 O O . LYS A 1 87 ? 7.777 12.778 -1.750 1.00 57.50 87 LYS A O 1
ATOM 686 N N . THR A 1 88 ? 6.703 14.686 -2.260 1.00 33.00 88 THR A N 1
ATOM 687 C CA . THR A 1 88 ? 7.816 15.565 -2.699 1.00 33.00 88 THR A CA 1
ATOM 688 C C . THR A 1 88 ? 7.146 16.924 -3.014 1.00 33.00 88 THR A C 1
ATOM 690 O O . THR A 1 88 ? 6.187 16.935 -3.773 1.00 33.00 88 THR A O 1
ATOM 693 N N . THR A 1 89 ? 7.431 18.101 -2.434 1.00 35.97 89 THR A N 1
ATOM 694 C CA . THR A 1 89 ? 8.685 18.687 -1.932 1.00 35.97 89 THR A CA 1
ATOM 695 C C . THR A 1 89 ? 8.393 19.944 -1.068 1.00 35.97 89 THR A C 1
ATOM 697 O O . THR A 1 89 ? 7.589 20.781 -1.455 1.00 35.97 89 THR A O 1
ATOM 700 N N . ASN A 1 90 ? 9.112 20.078 0.056 1.00 41.91 90 ASN A N 1
ATOM 701 C CA . ASN A 1 90 ? 9.538 21.278 0.814 1.00 41.91 90 ASN A CA 1
ATOM 702 C C . ASN A 1 90 ? 8.563 22.340 1.385 1.00 41.91 90 ASN A C 1
ATOM 704 O O . ASN A 1 90 ? 8.044 23.206 0.693 1.00 41.91 90 ASN A O 1
ATOM 708 N N . ASN A 1 91 ? 8.570 22.384 2.729 1.00 49.50 91 ASN A N 1
ATOM 709 C CA . ASN A 1 91 ? 8.654 23.567 3.600 1.00 49.50 91 ASN A CA 1
ATOM 710 C C . ASN A 1 91 ? 7.771 24.779 3.269 1.00 49.50 91 ASN A C 1
ATOM 712 O O . ASN A 1 91 ? 8.306 25.808 2.879 1.00 49.50 91 ASN A O 1
ATOM 716 N N . GLN A 1 92 ? 6.488 24.732 3.640 1.00 46.59 92 GLN A N 1
ATOM 717 C CA . GLN A 1 92 ? 5.926 25.724 4.566 1.00 46.59 92 GLN A CA 1
ATOM 718 C C . GLN A 1 92 ? 4.871 25.063 5.456 1.00 46.59 92 GLN A C 1
ATOM 720 O O . GLN A 1 92 ? 3.893 24.469 5.019 1.00 46.59 92 GLN A O 1
ATOM 725 N N . LYS A 1 93 ? 5.124 25.165 6.752 1.00 55.94 93 LYS A N 1
ATOM 726 C CA . LYS A 1 93 ? 4.240 24.805 7.848 1.00 55.94 93 LYS A CA 1
ATOM 727 C C . LYS A 1 93 ? 3.055 25.776 7.860 1.00 55.94 93 LYS A C 1
ATOM 729 O O . LYS A 1 93 ? 3.227 26.873 8.379 1.00 55.94 93 LYS A O 1
ATOM 734 N N . LYS A 1 94 ? 1.881 25.391 7.353 1.00 38.84 94 LYS A N 1
ATOM 735 C CA . LYS A 1 94 ? 0.583 25.836 7.896 1.00 38.84 94 LYS A CA 1
ATOM 736 C C . LYS A 1 94 ? -0.592 25.156 7.196 1.00 38.84 94 LYS A C 1
ATOM 738 O O . LYS A 1 94 ? -0.727 25.254 5.990 1.00 38.84 94 LYS A O 1
ATOM 743 N N . GLU A 1 95 ? -1.419 24.544 8.036 1.00 36.84 95 GLU A N 1
ATOM 744 C CA . GLU A 1 95 ? -2.869 24.398 7.890 1.00 36.84 95 GLU A CA 1
ATOM 745 C C . GLU A 1 95 ? -3.401 23.622 6.675 1.00 36.84 95 GLU A C 1
ATOM 747 O O . GLU A 1 95 ? -3.361 24.062 5.534 1.00 36.84 95 GLU A O 1
ATOM 752 N N . PHE A 1 96 ? -3.950 22.444 6.995 1.00 46.50 96 PHE A N 1
ATOM 753 C CA . PHE A 1 96 ? -5.265 21.984 6.544 1.00 46.50 96 PHE A CA 1
ATOM 754 C C . PHE A 1 96 ? -5.765 22.588 5.225 1.00 46.50 96 PHE A C 1
ATOM 756 O O . PHE A 1 96 ? -6.312 23.686 5.198 1.00 46.50 96 PHE A O 1
ATOM 763 N N . SER A 1 97 ? -5.660 21.824 4.143 1.00 36.91 97 SER A N 1
ATOM 764 C CA . SER A 1 97 ? -6.556 21.989 2.997 1.00 36.91 97 SER A CA 1
ATOM 765 C C . SER A 1 97 ? -6.862 20.626 2.382 1.00 36.91 97 SER A C 1
ATOM 767 O O . SER A 1 97 ? -6.189 20.128 1.486 1.00 36.91 97 SER A O 1
ATOM 769 N N . ASP A 1 98 ? -7.841 19.970 2.998 1.00 48.34 98 ASP A N 1
ATOM 770 C CA . ASP A 1 98 ? -8.999 19.357 2.348 1.00 48.34 98 ASP A CA 1
ATOM 771 C C . ASP A 1 98 ? -8.938 19.219 0.814 1.00 48.34 98 ASP A C 1
ATOM 773 O O . ASP A 1 98 ? -9.217 20.181 0.104 1.00 48.34 98 ASP A O 1
ATOM 777 N N . ALA A 1 99 ? -8.636 18.006 0.322 1.00 42.25 99 ALA A N 1
ATOM 778 C CA . ALA A 1 99 ? -9.115 17.419 -0.949 1.00 42.25 99 ALA A CA 1
ATOM 779 C C . ALA A 1 99 ? -8.339 16.111 -1.259 1.00 42.25 99 ALA A C 1
ATOM 781 O O . ALA A 1 99 ? -7.463 16.074 -2.115 1.00 42.25 99 ALA A O 1
ATOM 782 N N . ASN A 1 100 ? -8.532 15.011 -0.529 1.00 38.78 100 ASN A N 1
ATOM 783 C CA . ASN A 1 100 ? -9.650 14.088 -0.744 1.00 38.78 100 ASN A CA 1
ATOM 784 C C . ASN A 1 100 ? -9.982 13.369 0.575 1.00 38.78 100 ASN A C 1
ATOM 786 O O . ASN A 1 100 ? -9.222 12.538 1.058 1.00 38.78 100 ASN A O 1
ATOM 790 N N . ILE A 1 101 ? -11.111 13.742 1.176 1.00 48.59 101 ILE A N 1
ATOM 791 C CA . ILE A 1 101 ? -11.522 13.395 2.548 1.00 48.59 101 ILE A CA 1
ATOM 792 C C . ILE A 1 101 ? -12.590 12.285 2.578 1.00 48.59 101 ILE A C 1
ATOM 794 O O . ILE A 1 101 ? -13.136 11.976 3.631 1.00 48.59 101 ILE A O 1
ATOM 798 N N . ASN A 1 102 ? -12.860 11.623 1.450 1.00 47.50 102 ASN A N 1
ATOM 799 C CA . ASN A 1 102 ? -14.015 10.724 1.334 1.00 47.50 102 ASN A CA 1
ATOM 800 C C . ASN A 1 102 ? -13.703 9.222 1.418 1.00 47.50 102 ASN A C 1
ATOM 802 O O . ASN A 1 102 ? -14.636 8.424 1.417 1.00 47.50 102 ASN A O 1
ATOM 806 N N . GLU A 1 103 ? -12.442 8.806 1.543 1.00 61.28 103 GLU A N 1
ATOM 807 C CA . GLU A 1 103 ? -12.110 7.383 1.701 1.00 61.28 103 GLU A CA 1
ATOM 808 C C . GLU A 1 103 ? -12.055 7.008 3.183 1.00 61.28 103 GLU A C 1
ATOM 810 O O . GLU A 1 103 ? -11.004 6.851 3.801 1.00 61.28 103 GLU A O 1
ATOM 815 N N . GLN A 1 104 ? -13.241 6.917 3.780 1.00 74.06 104 GLN A N 1
ATOM 816 C CA . GLN A 1 104 ? -13.411 6.185 5.025 1.00 74.06 104 GLN A CA 1
ATOM 817 C C . GLN A 1 104 ? -13.330 4.686 4.714 1.00 74.06 104 GLN A C 1
ATOM 819 O O . GLN A 1 104 ? -14.139 4.150 3.958 1.00 74.06 104 GLN A O 1
ATOM 824 N N . GLU A 1 105 ? -12.362 4.005 5.309 1.00 84.38 105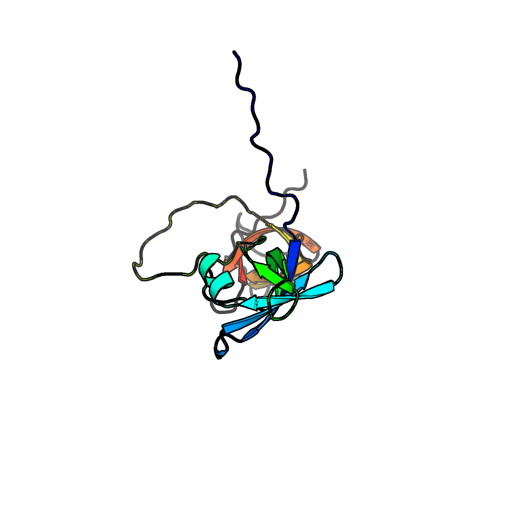 GLU A N 1
ATOM 825 C CA . GLU A 1 105 ? -12.243 2.557 5.259 1.00 84.38 105 GLU A CA 1
ATOM 826 C C . GLU A 1 105 ? -13.105 1.892 6.330 1.00 84.38 105 GLU A C 1
ATOM 828 O O . GLU A 1 105 ? -13.478 2.492 7.339 1.00 84.38 105 GLU A O 1
ATOM 833 N N . THR A 1 106 ? -13.412 0.615 6.118 1.00 85.88 106 THR A N 1
ATOM 834 C CA . THR A 1 106 ? -14.088 -0.218 7.115 1.00 85.88 106 THR A CA 1
ATOM 835 C C . THR A 1 106 ? -13.208 -1.385 7.518 1.00 85.88 106 THR A C 1
ATOM 837 O O . THR A 1 106 ? -12.325 -1.830 6.779 1.00 85.88 106 THR A O 1
ATOM 840 N N . GLY A 1 107 ? -13.445 -1.898 8.715 1.00 90.19 107 GLY A N 1
ATOM 841 C CA . GLY A 1 107 ? -12.677 -3.004 9.257 1.00 90.19 107 GLY A CA 1
ATOM 842 C C . GLY A 1 107 ? -13.315 -3.580 10.503 1.00 90.19 107 GLY A C 1
ATOM 843 O O . GLY A 1 107 ? -14.363 -3.126 10.961 1.00 90.19 107 GLY A O 1
ATOM 844 N N . ILE A 1 108 ? -12.667 -4.611 11.027 1.00 90.38 108 ILE A N 1
ATOM 845 C CA . ILE A 1 108 ? -13.108 -5.343 12.209 1.00 90.38 108 ILE A CA 1
ATOM 846 C C . ILE A 1 108 ? -12.054 -5.181 13.290 1.00 90.38 108 ILE A C 1
ATOM 848 O O . ILE A 1 108 ? -10.868 -5.382 13.043 1.00 90.38 108 ILE A O 1
ATOM 852 N N . VAL A 1 109 ? -12.462 -4.863 14.509 1.00 93.12 109 VAL A N 1
ATOM 853 C CA . VAL A 1 109 ? -11.546 -4.798 15.648 1.00 93.12 109 VAL A CA 1
ATOM 854 C C . VAL A 1 109 ? -11.002 -6.193 15.933 1.00 93.12 109 VAL A C 1
ATOM 856 O O . VAL A 1 109 ? -11.739 -7.103 16.300 1.00 93.12 109 VAL A O 1
ATOM 859 N N . LYS A 1 110 ? -9.696 -6.380 15.765 1.00 89.38 110 LYS A N 1
ATOM 860 C CA . LYS A 1 110 ? -9.026 -7.664 15.998 1.00 89.38 110 LYS A CA 1
ATOM 861 C C . LYS A 1 110 ? -8.589 -7.802 17.450 1.00 89.38 110 LYS A C 1
ATOM 863 O O . LYS A 1 110 ? -8.657 -8.885 18.022 1.00 89.38 110 LYS A O 1
ATOM 868 N N . GLN A 1 111 ? -8.137 -6.703 18.042 1.00 90.88 111 GLN A N 1
ATOM 869 C CA . GLN A 1 111 ? -7.650 -6.668 19.411 1.00 90.88 111 GLN A CA 1
ATOM 870 C C . GLN A 1 111 ? -7.870 -5.280 20.002 1.00 90.88 111 GLN A C 1
ATOM 872 O O . GLN A 1 111 ? -7.639 -4.279 19.333 1.00 90.88 111 GLN A O 1
ATOM 877 N N . TRP A 1 112 ? -8.257 -5.208 21.271 1.00 93.19 112 TRP A N 1
ATOM 878 C CA . TRP A 1 112 ? -8.375 -3.946 21.991 1.00 93.19 112 TRP A CA 1
ATO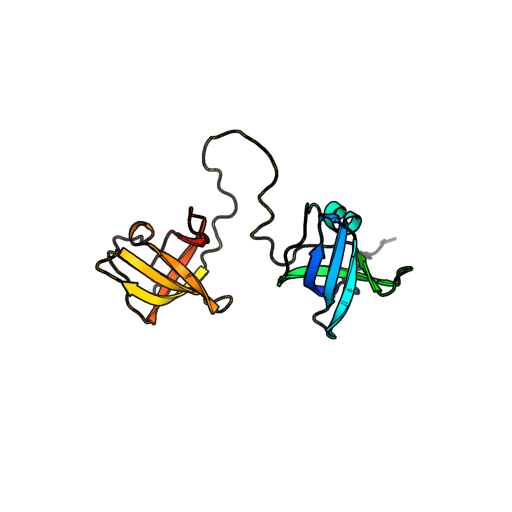M 879 C C . TRP A 1 112 ? -7.937 -4.121 23.441 1.00 93.19 112 TRP A C 1
ATOM 881 O O . TRP A 1 112 ? -8.334 -5.077 24.105 1.00 93.19 112 TRP A O 1
ATOM 891 N N . ASN A 1 113 ? -7.118 -3.196 23.937 1.00 89.50 113 ASN A N 1
ATOM 892 C CA . ASN A 1 113 ? -6.734 -3.119 25.336 1.00 89.50 113 ASN A CA 1
ATOM 893 C C . ASN A 1 113 ? -7.312 -1.829 25.939 1.00 89.50 113 ASN A C 1
ATOM 895 O O . ASN A 1 113 ? -6.805 -0.735 25.683 1.00 89.50 113 ASN A O 1
ATOM 899 N N . LYS A 1 114 ? -8.370 -1.969 26.752 1.00 86.88 114 LYS A N 1
ATOM 900 C CA . LYS A 1 114 ? -9.060 -0.842 27.408 1.00 86.88 114 LYS A CA 1
ATOM 901 C C . LYS A 1 114 ? -8.152 -0.092 28.387 1.00 86.88 114 LYS A C 1
ATOM 903 O O . LYS A 1 114 ? -8.216 1.128 28.441 1.00 86.88 114 LYS A O 1
ATOM 908 N N . GLU A 1 115 ? -7.281 -0.800 29.103 1.00 83.81 115 GLU A N 1
ATOM 909 C CA . GLU A 1 115 ? -6.378 -0.208 30.100 1.00 83.81 115 GLU A CA 1
ATOM 910 C C . GLU A 1 115 ? -5.279 0.633 29.449 1.00 83.81 115 GLU A C 1
ATOM 912 O O . GLU A 1 115 ? -4.930 1.706 29.933 1.00 83.81 115 GLU A O 1
ATOM 917 N N . ARG A 1 116 ? -4.737 0.153 28.325 1.00 83.38 116 ARG A N 1
ATOM 918 C CA . ARG A 1 116 ? -3.683 0.850 27.579 1.00 83.38 116 ARG A CA 1
ATOM 919 C C . ARG A 1 116 ? -4.227 1.834 26.543 1.00 83.38 116 ARG A C 1
ATOM 921 O O . ARG A 1 116 ? -3.446 2.600 25.987 1.00 83.38 116 ARG A O 1
ATOM 928 N N . GLY A 1 117 ? -5.533 1.814 26.276 1.00 85.94 117 GLY A N 1
ATOM 929 C CA . GLY A 1 117 ? -6.200 2.727 25.350 1.00 85.94 117 GLY A CA 1
ATOM 930 C C . GLY A 1 117 ? -5.783 2.547 23.889 1.00 85.94 117 GLY A C 1
ATOM 931 O O . GLY A 1 117 ? -5.769 3.523 23.141 1.00 85.94 117 GLY A O 1
ATOM 932 N N . PHE A 1 118 ? -5.411 1.337 23.470 1.00 89.12 118 PHE A N 1
ATOM 933 C CA . PHE A 1 118 ? -5.078 1.059 22.073 1.00 89.12 118 PHE A CA 1
ATOM 934 C C . PHE A 1 118 ? -5.447 -0.362 21.660 1.00 89.12 118 PHE A C 1
ATOM 936 O O . PHE A 1 118 ? -5.644 -1.251 22.492 1.00 89.12 118 PHE A O 1
ATOM 943 N N . GLY A 1 119 ? -5.479 -0.591 20.353 1.00 91.31 119 GLY A N 1
ATOM 944 C CA . GLY A 1 119 ? -5.752 -1.889 19.766 1.00 91.31 119 GLY A CA 1
ATOM 945 C C . GLY A 1 119 ? -5.272 -2.006 18.329 1.00 91.31 119 GLY A C 1
ATOM 946 O O . GLY A 1 119 ? -4.535 -1.160 17.826 1.00 91.31 119 GLY A O 1
ATOM 947 N N . PHE A 1 120 ? -5.724 -3.072 17.681 1.00 92.38 120 PHE A N 1
ATOM 948 C CA . PHE A 1 120 ? -5.494 -3.352 16.275 1.00 92.38 120 PHE A CA 1
ATOM 949 C C . PHE A 1 120 ? -6.809 -3.707 15.600 1.00 92.38 120 PHE A C 1
ATOM 951 O O . PHE A 1 120 ? -7.643 -4.433 16.152 1.00 92.38 120 PHE A O 1
ATOM 958 N N . ILE A 1 121 ? -6.970 -3.214 14.386 1.00 93.00 121 ILE A N 1
ATOM 959 C CA . ILE A 1 121 ? -8.133 -3.446 13.545 1.00 93.00 121 ILE A CA 1
ATOM 960 C C . ILE A 1 121 ? -7.667 -4.140 12.279 1.00 93.00 121 ILE A C 1
ATOM 962 O O . ILE A 1 121 ? -6.618 -3.820 11.734 1.00 93.00 121 ILE A O 1
ATOM 966 N N . ARG A 1 122 ? -8.436 -5.112 11.815 1.00 87.62 122 ARG A N 1
ATOM 967 C CA . ARG A 1 122 ? -8.215 -5.757 10.534 1.00 87.62 122 ARG A CA 1
ATOM 968 C C . ARG A 1 122 ? -8.975 -4.980 9.472 1.00 87.62 122 ARG A C 1
ATOM 970 O O . ARG A 1 122 ? -10.208 -4.943 9.503 1.00 87.62 122 ARG A O 1
ATOM 977 N N . ARG A 1 123 ? -8.248 -4.366 8.546 1.00 86.94 123 ARG A N 1
ATOM 978 C CA . ARG A 1 123 ? -8.826 -3.641 7.410 1.00 86.94 123 ARG A CA 1
ATOM 979 C C . ARG A 1 123 ? -9.622 -4.607 6.536 1.00 86.94 123 ARG A C 1
ATOM 981 O O . ARG A 1 123 ? -9.190 -5.733 6.290 1.00 86.94 123 ARG A O 1
ATOM 988 N N . LYS A 1 124 ? -10.801 -4.188 6.070 1.00 78.94 124 LYS A N 1
ATOM 989 C CA . LYS A 1 124 ? -11.647 -5.011 5.190 1.00 78.94 124 LYS A CA 1
ATOM 990 C C . LYS A 1 124 ? -11.095 -5.086 3.764 1.00 78.94 124 LYS A C 1
ATOM 992 O O . LYS A 1 124 ? -11.348 -6.070 3.080 1.00 78.94 124 LYS A O 1
ATOM 997 N N . LEU A 1 125 ? -10.354 -4.060 3.341 1.00 73.31 125 LEU A N 1
ATOM 998 C CA . LEU A 1 125 ? -9.838 -3.923 1.980 1.00 73.31 125 LEU A CA 1
ATOM 999 C C . LEU A 1 125 ? -8.767 -4.972 1.644 1.00 73.31 125 L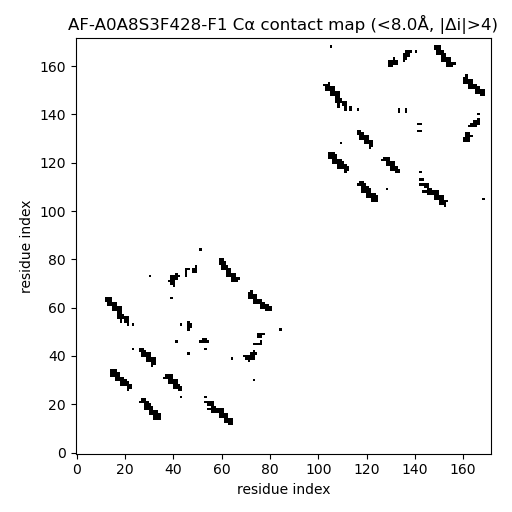EU A C 1
ATOM 1001 O O . LEU A 1 125 ? -8.870 -5.657 0.633 1.00 73.31 125 LEU A O 1
ATOM 1005 N N . ASP A 1 126 ? -7.754 -5.102 2.498 1.00 75.44 126 ASP A N 1
ATOM 1006 C CA . ASP A 1 126 ? -6.561 -5.923 2.256 1.00 75.44 126 ASP A CA 1
ATOM 1007 C C . ASP A 1 126 ? -6.310 -6.966 3.361 1.00 75.44 126 ASP A C 1
ATOM 1009 O O . ASP A 1 126 ? -5.430 -7.820 3.244 1.00 75.44 126 ASP A O 1
ATOM 1013 N N . GLY A 1 127 ? -7.091 -6.928 4.444 1.00 80.38 127 GLY A N 1
ATOM 1014 C CA . GLY A 1 127 ? -6.937 -7.826 5.579 1.00 80.38 127 GLY A CA 1
ATOM 1015 C C . GLY A 1 127 ? -5.729 -7.530 6.465 1.00 80.38 127 GLY A C 1
ATOM 1016 O O . GLY A 1 127 ? -5.440 -8.377 7.315 1.00 80.38 127 GLY A O 1
ATOM 1017 N N . THR A 1 128 ? -5.043 -6.396 6.285 1.00 79.62 128 THR A N 1
ATOM 1018 C CA . THR A 1 128 ? -3.882 -6.011 7.098 1.00 79.62 128 THR A CA 1
ATOM 1019 C C . THR A 1 128 ? -4.300 -5.485 8.471 1.00 79.62 128 THR A C 1
ATOM 1021 O O . THR A 1 128 ? -5.427 -5.021 8.674 1.00 79.62 128 THR A O 1
ATOM 1024 N N . ASP A 1 129 ? -3.391 -5.609 9.441 1.00 86.31 129 ASP A N 1
ATOM 1025 C CA . ASP A 1 129 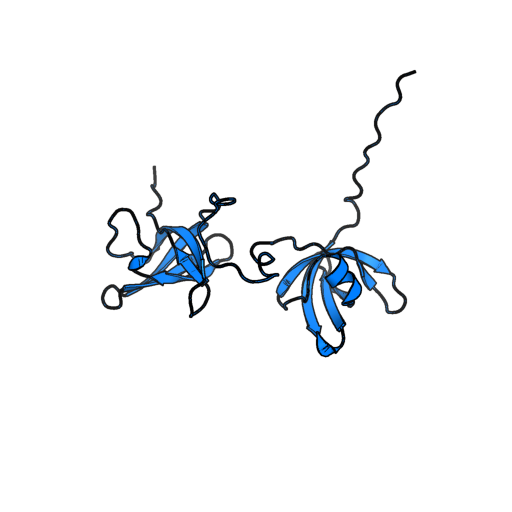? -3.596 -5.103 10.795 1.00 86.31 129 ASP A CA 1
ATOM 1026 C C . ASP A 1 129 ? -3.170 -3.631 10.860 1.00 86.31 129 ASP A C 1
ATOM 1028 O O . ASP A 1 129 ? -2.015 -3.297 10.602 1.00 86.31 129 ASP A O 1
ATOM 1032 N N . LEU A 1 130 ? -4.092 -2.763 11.264 1.00 86.31 130 LEU A N 1
ATOM 1033 C CA . LEU A 1 130 ? -3.869 -1.339 11.463 1.00 86.31 130 LEU A CA 1
ATOM 1034 C C . LEU A 1 130 ? -3.978 -0.995 12.947 1.00 86.31 130 LEU A C 1
ATOM 1036 O O . LEU A 1 130 ? -4.870 -1.471 13.651 1.00 86.31 130 LEU A O 1
ATOM 1040 N N . PHE A 1 131 ? -3.065 -0.167 13.440 1.00 90.81 131 PHE A N 1
ATOM 1041 C CA . PHE A 1 131 ? -3.086 0.290 14.824 1.00 90.81 131 PHE A CA 1
ATOM 1042 C C . PHE A 1 131 ? -4.238 1.275 15.058 1.00 90.81 131 PHE A C 1
ATOM 1044 O O . PHE A 1 131 ? -4.507 2.118 14.214 1.00 90.81 131 PHE A O 1
ATOM 1051 N N . VAL A 1 132 ? -4.896 1.223 16.214 1.00 89.50 132 VAL A N 1
ATOM 1052 C CA . VAL A 1 132 ? -5.922 2.201 16.606 1.00 89.50 132 VAL A CA 1
ATOM 1053 C C . VAL A 1 132 ? -5.687 2.676 18.033 1.00 89.50 132 VAL A C 1
ATOM 1055 O O . VAL A 1 132 ? -5.410 1.878 18.930 1.00 89.50 132 VAL A O 1
ATOM 1058 N N . HIS A 1 133 ? -5.832 3.979 18.260 1.00 89.19 133 HIS A N 1
ATOM 1059 C CA . HIS A 1 133 ? -5.693 4.592 19.577 1.00 89.19 133 HIS A CA 1
ATOM 1060 C C . HIS A 1 133 ? -7.041 5.112 20.094 1.00 89.19 133 HIS A C 1
ATOM 1062 O O . HIS A 1 133 ? -7.886 5.556 19.322 1.00 89.19 133 HIS A O 1
ATOM 1068 N N . LEU A 1 134 ? -7.224 5.146 21.417 1.00 85.94 134 LEU A N 1
ATOM 1069 C CA . LEU A 1 134 ? -8.414 5.693 22.087 1.00 85.94 134 LEU A CA 1
ATOM 1070 C C . LEU A 1 134 ? -8.719 7.134 21.658 1.00 85.94 134 LEU A C 1
ATOM 1072 O O . LEU A 1 134 ? -9.867 7.505 21.456 1.00 85.94 134 LEU A O 1
ATOM 1076 N N . LYS A 1 135 ? -7.670 7.936 21.466 1.00 86.44 135 LYS A N 1
ATOM 1077 C CA . LYS A 1 135 ? -7.755 9.337 21.008 1.00 86.44 135 LYS A CA 1
ATOM 1078 C C . LYS A 1 135 ? -8.335 9.483 19.595 1.00 86.44 135 LYS A C 1
ATOM 1080 O O . LYS A 1 135 ? -8.793 10.567 19.242 1.00 86.44 135 LYS A O 1
ATOM 1085 N N . SER A 1 136 ? -8.291 8.419 18.797 1.00 83.75 136 SER A N 1
ATOM 1086 C CA . SER A 1 136 ? -8.820 8.406 17.436 1.00 83.75 136 SER A CA 1
ATOM 1087 C C . SER A 1 136 ? -10.315 8.112 17.387 1.00 83.75 136 SER A C 1
ATOM 1089 O O . SER A 1 136 ? -10.930 8.345 16.347 1.00 83.75 136 SER A O 1
ATOM 1091 N N . LEU A 1 137 ? -10.899 7.615 18.483 1.00 85.88 137 LEU A N 1
ATOM 1092 C CA . LEU A 1 137 ? -12.319 7.305 18.554 1.00 85.88 137 LEU A CA 1
ATOM 1093 C C . LEU A 1 137 ? -13.154 8.591 18.568 1.00 85.88 137 LEU A C 1
ATOM 1095 O O . LEU A 1 137 ? -12.815 9.568 19.242 1.00 85.88 137 LEU A O 1
ATOM 1099 N N . LYS A 1 138 ? -14.235 8.598 17.790 1.00 84.62 138 LYS A N 1
ATOM 1100 C CA . LYS A 1 138 ? -15.187 9.707 17.661 1.00 84.62 138 LYS A CA 1
ATOM 1101 C C . LYS A 1 138 ? -16.534 9.332 18.272 1.00 84.62 138 LYS A C 1
ATOM 1103 O O . LYS A 1 138 ? -16.673 8.267 18.862 1.00 84.62 138 LYS A O 1
ATOM 1108 N N . ASP A 1 139 ? -17.493 10.252 18.231 1.00 79.44 139 ASP A N 1
ATOM 1109 C CA . ASP A 1 139 ? -18.851 10.068 18.771 1.00 79.44 139 ASP A CA 1
ATOM 1110 C C . ASP A 1 139 ? -18.904 9.647 20.251 1.00 79.44 139 ASP A C 1
ATOM 1112 O O . ASP A 1 139 ? -19.806 8.940 20.693 1.00 79.44 139 ASP A O 1
ATOM 1116 N N . GLY A 1 140 ? -17.922 10.088 21.044 1.00 76.38 140 GLY A N 1
ATOM 1117 C CA . GLY A 1 140 ? -17.864 9.792 22.478 1.00 76.38 140 GLY A CA 1
ATOM 1118 C C . GLY A 1 140 ? -17.495 8.343 22.814 1.00 76.38 140 GLY A C 1
ATOM 1119 O O . GLY A 1 140 ? -17.625 7.937 23.968 1.00 76.38 140 GLY A O 1
ATOM 1120 N N . LEU A 1 141 ? -17.015 7.565 21.840 1.00 81.00 141 LEU A N 1
ATOM 1121 C CA . LEU A 1 141 ? -16.544 6.201 22.053 1.00 81.00 141 LEU A CA 1
ATOM 1122 C C . LEU A 1 141 ? -15.346 6.170 23.012 1.00 81.00 141 LEU A C 1
ATOM 1124 O O . LEU A 1 141 ? -14.324 6.816 22.789 1.00 81.00 141 LEU A O 1
ATOM 1128 N N . GLN A 1 142 ? -15.461 5.370 24.073 1.00 84.38 142 GLN A N 1
ATOM 1129 C CA . GLN A 1 142 ? -14.408 5.195 25.084 1.00 84.38 142 GLN A CA 1
ATOM 1130 C C . GLN A 1 142 ? -13.692 3.843 24.984 1.00 84.38 142 GLN A C 1
ATOM 1132 O O . GLN A 1 142 ? -12.693 3.604 25.659 1.00 84.38 142 GLN A O 1
ATOM 1137 N N . SER A 1 143 ? -14.200 2.924 24.165 1.00 86.75 143 SER A N 1
ATOM 1138 C CA . SER A 1 143 ? -13.564 1.634 23.926 1.00 86.75 143 SER A CA 1
ATOM 1139 C C . SER A 1 143 ? -14.108 0.975 22.671 1.00 86.75 143 SER A C 1
ATOM 1141 O O . SER A 1 143 ? -15.202 1.311 22.225 1.00 86.75 143 SER A O 1
ATOM 1143 N N . LEU A 1 144 ? -13.360 -0.001 22.166 1.00 88.81 144 LEU A N 1
ATOM 1144 C CA . LEU A 1 144 ? -13.779 -0.894 21.096 1.00 88.81 144 LEU A CA 1
ATOM 1145 C C . LEU A 1 144 ? -13.939 -2.322 21.630 1.00 88.81 144 LEU A C 1
ATOM 1147 O O . LEU A 1 144 ? -13.310 -2.704 22.623 1.00 88.81 144 LEU A O 1
ATOM 1151 N N . GLU A 1 145 ? -14.764 -3.115 20.960 1.00 86.44 145 GLU A N 1
ATOM 1152 C CA . GLU A 1 145 ? -14.961 -4.535 21.249 1.00 86.44 145 GLU A CA 1
ATOM 1153 C C . GLU A 1 145 ? -14.371 -5.399 20.139 1.00 86.44 145 GLU A C 1
ATOM 1155 O O . GLU A 1 145 ? -14.453 -5.060 18.964 1.00 86.44 145 GLU A O 1
ATOM 1160 N N . ILE A 1 146 ? -13.757 -6.527 20.494 1.00 88.31 146 ILE A N 1
ATOM 1161 C CA . ILE A 1 146 ? -13.200 -7.454 19.502 1.00 88.31 146 ILE A CA 1
ATOM 1162 C C . ILE A 1 146 ? -14.342 -8.008 18.637 1.00 88.31 146 ILE A C 1
ATOM 1164 O O . ILE A 1 146 ? -15.378 -8.408 19.154 1.00 88.31 146 ILE A O 1
ATOM 1168 N N . GLY A 1 147 ? -14.147 -8.037 17.320 1.00 85.12 147 GLY A N 1
ATOM 1169 C CA . GLY A 1 147 ? -15.165 -8.411 16.338 1.00 85.12 147 GLY A CA 1
ATOM 1170 C C . GLY A 1 147 ? -16.065 -7.254 15.896 1.00 85.12 147 GLY A C 1
ATOM 1171 O O . GLY A 1 147 ? -16.820 -7.414 14.938 1.00 85.12 147 GLY A O 1
ATOM 1172 N N . GLN A 1 148 ? -15.971 -6.083 16.533 1.00 87.31 148 GLN A N 1
ATOM 1173 C CA . GLN A 1 148 ? -16.799 -4.929 16.198 1.00 87.31 148 GLN A CA 1
ATOM 1174 C C . GLN A 1 148 ? -16.430 -4.362 14.828 1.00 87.31 148 GLN A C 1
ATOM 1176 O O . GLN A 1 148 ? -15.252 -4.160 14.525 1.00 87.31 148 GLN A O 1
ATOM 1181 N N . GLN A 1 149 ? -17.445 -4.097 14.005 1.00 87.12 149 GLN A N 1
ATOM 1182 C CA . GLN A 1 149 ? -17.263 -3.383 12.750 1.00 87.12 149 GLN A CA 1
ATOM 1183 C C . GLN A 1 149 ? -17.178 -1.889 13.028 1.00 87.12 149 GLN A C 1
ATOM 1185 O O . GLN A 1 149 ? -17.967 -1.327 13.792 1.00 87.12 149 GLN A O 1
ATOM 1190 N N . ILE A 1 150 ? -16.184 -1.262 12.417 1.00 89.06 150 ILE A N 1
ATOM 1191 C CA . ILE A 1 150 ? -15.932 0.164 12.550 1.00 89.06 150 ILE A CA 1
ATOM 1192 C C . ILE A 1 150 ? -15.580 0.761 11.197 1.00 89.06 150 ILE A C 1
ATOM 1194 O O . ILE A 1 150 ? -15.145 0.068 10.272 1.00 89.06 150 ILE A O 1
ATOM 1198 N N . GLN A 1 151 ? -15.762 2.066 11.112 1.00 87.50 151 GLN A N 1
ATOM 1199 C CA . GLN A 1 151 ? -15.353 2.897 10.000 1.00 87.50 151 GLN A CA 1
ATOM 1200 C C . GLN A 1 151 ? -14.272 3.861 10.482 1.00 87.50 151 GLN A C 1
ATOM 1202 O O . GLN A 1 151 ? -14.358 4.376 11.591 1.00 87.50 151 GLN A O 1
ATOM 1207 N N . PHE A 1 152 ? -13.227 4.071 9.696 1.00 88.00 152 PHE A N 1
ATOM 1208 C CA . PHE A 1 152 ? -12.074 4.876 10.091 1.00 88.00 152 PHE A CA 1
ATOM 1209 C C . PHE A 1 152 ? -11.358 5.434 8.867 1.00 88.00 152 PHE A C 1
ATOM 1211 O O . PHE A 1 152 ? -11.625 5.048 7.735 1.00 88.00 152 PHE A O 1
ATOM 1218 N N . ARG A 1 153 ? -10.415 6.339 9.093 1.00 84.31 153 ARG A N 1
ATOM 1219 C CA . ARG A 1 153 ? -9.476 6.832 8.086 1.00 84.31 153 ARG A CA 1
ATOM 1220 C C . ARG A 1 153 ? -8.071 6.337 8.398 1.00 84.31 153 ARG A C 1
ATOM 1222 O O . ARG A 1 153 ? -7.763 6.033 9.548 1.00 84.31 153 ARG A O 1
ATOM 1229 N N . ILE A 1 154 ? -7.219 6.266 7.381 1.00 80.44 154 ILE A N 1
ATOM 1230 C CA . ILE A 1 154 ? -5.798 5.966 7.568 1.00 80.44 154 ILE A CA 1
ATOM 1231 C C . ILE A 1 154 ? -5.049 7.274 7.828 1.00 80.44 154 ILE A C 1
ATOM 1233 O O . ILE A 1 154 ? -4.980 8.150 6.967 1.00 80.44 154 ILE A O 1
ATOM 1237 N N . GLY A 1 155 ? -4.479 7.404 9.020 1.00 77.25 155 GLY A N 1
ATOM 1238 C CA . GLY A 1 155 ? -3.498 8.420 9.378 1.00 77.25 155 GLY A CA 1
ATOM 1239 C C . GLY A 1 155 ? -2.092 7.830 9.490 1.00 77.25 155 GLY A C 1
ATOM 1240 O O . GLY A 1 155 ? -1.901 6.615 9.500 1.00 77.25 155 GLY A O 1
ATOM 1241 N N . LYS A 1 156 ? -1.079 8.695 9.594 1.00 65.38 156 LYS A N 1
ATOM 1242 C CA . LYS A 1 156 ? 0.309 8.302 9.889 1.00 65.38 156 LYS A CA 1
ATOM 1243 C C . LYS A 1 156 ? 0.770 8.983 11.174 1.00 65.38 156 LYS A C 1
ATOM 1245 O O . LYS A 1 156 ? 0.649 10.200 11.298 1.00 65.38 156 LYS A O 1
ATOM 1250 N N . ASN A 1 157 ? 1.334 8.205 12.091 1.00 69.00 157 ASN A N 1
ATOM 1251 C CA . ASN A 1 157 ? 1.955 8.665 13.328 1.00 69.00 157 ASN A CA 1
ATOM 1252 C C . ASN A 1 157 ? 3.460 8.329 13.355 1.00 69.00 157 ASN A C 1
ATOM 1254 O O . ASN A 1 157 ? 4.028 7.799 12.400 1.00 69.00 157 ASN A O 1
ATOM 1258 N N . GLU A 1 158 ? 4.123 8.641 14.469 1.00 70.69 158 GLU A N 1
ATOM 1259 C CA . GLU A 1 158 ? 5.550 8.355 14.698 1.00 70.69 158 GLU A CA 1
ATOM 1260 C C . GLU A 1 158 ? 5.907 6.852 14.695 1.00 70.69 158 GLU A C 1
ATOM 1262 O O . GLU A 1 158 ? 7.075 6.498 14.554 1.00 70.69 158 GLU A O 1
ATOM 1267 N N . LYS A 1 159 ? 4.912 5.967 14.834 1.00 61.25 159 LYS A N 1
ATOM 1268 C CA . LYS A 1 159 ? 5.056 4.504 14.874 1.00 61.25 159 LYS A CA 1
ATOM 1269 C C . LYS A 1 159 ? 4.621 3.800 13.585 1.00 61.25 159 LYS A C 1
ATOM 1271 O O . LYS A 1 159 ? 4.808 2.590 13.493 1.00 61.25 159 LYS A O 1
ATOM 1276 N N . GLY A 1 160 ? 4.061 4.518 12.611 1.00 73.50 160 GLY A N 1
ATOM 1277 C CA . GLY A 1 160 ? 3.557 3.954 11.360 1.00 73.50 160 GLY A CA 1
ATOM 1278 C C . GLY A 1 160 ? 2.144 4.425 11.024 1.00 73.50 160 GLY A C 1
ATOM 1279 O O . GLY A 1 160 ? 1.760 5.550 11.331 1.00 73.50 160 GLY A O 1
ATOM 1280 N N . GLU A 1 161 ? 1.381 3.577 10.344 1.00 80.38 161 GLU A N 1
ATOM 1281 C CA . GLU A 1 161 ? -0.006 3.864 9.976 1.00 80.38 161 GLU A CA 1
ATOM 1282 C C . GLU A 1 161 ? -0.946 3.590 11.154 1.00 80.38 161 GLU A C 1
ATOM 1284 O O . GLU A 1 161 ? -0.794 2.604 11.880 1.00 80.38 161 GLU A O 1
ATOM 1289 N N . GLU A 1 162 ? -1.925 4.467 11.351 1.00 86.88 162 GLU A N 1
ATOM 1290 C CA . GLU A 1 162 ? -2.940 4.328 12.387 1.00 86.88 162 GLU A CA 1
ATOM 1291 C C . GLU A 1 162 ? -4.336 4.649 11.863 1.00 86.88 162 GLU A C 1
ATOM 1293 O O . GLU A 1 162 ? -4.513 5.399 10.910 1.00 86.88 162 GLU A O 1
ATOM 1298 N N . ALA A 1 163 ? -5.346 4.108 12.527 1.00 88.00 163 ALA A N 1
ATOM 1299 C CA . ALA A 1 163 ? -6.726 4.489 12.330 1.00 88.00 163 ALA A CA 1
ATOM 1300 C C . ALA A 1 163 ? -6.987 5.841 13.005 1.00 88.00 163 ALA A C 1
ATOM 1302 O O . ALA A 1 163 ? -6.782 5.999 14.215 1.00 88.00 163 ALA A O 1
ATOM 1303 N N . THR A 1 164 ? -7.486 6.802 12.236 1.00 84.00 164 THR A N 1
ATOM 1304 C CA . THR A 1 164 ? -7.979 8.098 12.707 1.00 84.00 164 THR A CA 1
ATOM 1305 C C . THR A 1 164 ? -9.470 8.221 12.427 1.00 84.00 164 THR A C 1
ATOM 1307 O O . THR A 1 164 ? -10.003 7.523 11.571 1.00 84.00 164 THR A O 1
ATOM 1310 N N . ASP A 1 165 ? -10.154 9.107 13.153 1.00 85.12 165 ASP A N 1
ATOM 1311 C CA . ASP A 1 165 ? -11.586 9.390 12.960 1.00 85.12 165 ASP A CA 1
ATOM 1312 C C . ASP A 1 165 ? -12.431 8.120 12.917 1.00 85.12 165 ASP A C 1
ATOM 1314 O O . ASP A 1 165 ? -13.068 7.793 11.919 1.00 85.12 165 ASP A O 1
ATOM 1318 N N . VAL A 1 166 ? -12.348 7.367 14.008 1.00 87.62 166 VAL A N 1
ATOM 1319 C CA . VAL A 1 166 ? -12.966 6.055 14.127 1.00 87.62 166 VAL A CA 1
ATOM 1320 C C . VAL A 1 166 ? -14.403 6.205 14.616 1.00 87.62 166 VAL A C 1
ATOM 1322 O O . VAL A 1 166 ? -14.640 6.725 15.707 1.00 87.62 166 VAL A O 1
ATOM 1325 N N . TYR A 1 167 ? -15.340 5.684 13.834 1.00 86.44 167 TYR A N 1
ATOM 1326 C CA . TYR A 1 167 ? -16.774 5.641 14.092 1.00 86.44 167 TYR A CA 1
ATOM 1327 C C . TYR A 1 167 ? -17.252 4.190 14.141 1.00 86.44 167 TYR A C 1
ATOM 1329 O O . TYR A 1 167 ? -16.691 3.310 13.482 1.00 86.44 167 TYR A O 1
ATOM 1337 N N . LEU A 1 168 ? -18.322 3.923 14.888 1.00 86.75 168 LEU A N 1
ATOM 1338 C CA . LEU A 1 168 ? -19.027 2.651 14.740 1.00 86.75 168 LEU A CA 1
ATOM 1339 C C . LEU A 1 168 ? -19.757 2.639 13.402 1.00 86.75 168 LEU A C 1
ATOM 1341 O O . LEU A 1 168 ? -20.421 3.614 13.047 1.00 86.75 168 LEU A O 1
ATOM 1345 N N . THR A 1 169 ? -19.661 1.531 12.669 1.00 79.19 169 THR A N 1
ATOM 1346 C CA . THR A 1 169 ? -20.511 1.340 11.493 1.00 79.19 169 THR A CA 1
ATOM 1347 C C . THR A 1 169 ? -21.951 1.213 11.983 1.00 79.19 169 THR A C 1
ATOM 1349 O O . THR A 1 169 ? -22.248 0.381 12.842 1.00 79.19 169 THR A O 1
ATOM 1352 N N . LYS A 1 170 ? -22.853 2.065 11.484 1.00 68.38 170 LYS A N 1
ATOM 1353 C CA . LYS A 1 170 ? -24.285 1.901 11.742 1.00 68.38 170 LYS A CA 1
ATOM 1354 C C . LYS A 1 170 ? -24.756 0.705 10.922 1.00 68.38 170 LYS A C 1
ATOM 1356 O O . LYS A 1 170 ? -24.783 0.779 9.699 1.00 68.38 170 LYS A O 1
ATOM 1361 N N . ASN A 1 171 ? -25.079 -0.392 11.593 1.00 50.78 171 ASN A N 1
ATOM 1362 C CA . ASN A 1 171 ? -25.879 -1.442 10.981 1.00 50.78 171 ASN A CA 1
ATOM 1363 C C . ASN A 1 171 ? -27.323 -0.922 10.974 1.00 50.78 171 ASN A C 1
ATOM 1365 O O . ASN A 1 171 ? -27.920 -0.815 12.046 1.00 50.78 171 ASN A O 1
ATOM 1369 N N . GLU A 1 172 ? -27.825 -0.511 9.809 1.00 42.16 172 GLU A N 1
ATOM 1370 C CA . GLU A 1 172 ? -29.273 -0.388 9.567 1.00 42.16 172 GLU A CA 1
ATOM 1371 C C . GLU A 1 172 ? -29.896 -1.770 9.348 1.00 42.16 172 GLU A C 1
ATOM 1373 O O . GLU A 1 172 ? -29.247 -2.616 8.687 1.00 42.16 172 GLU A O 1
#

Foldseek 3Di:
DDDDDDPDDPPPQKFKWFFQDDDLVVQKGWTQTPVPRDIAIEGNVQCVVQVHSTDDGRFMWIFGFDQDPVGTHTHNIYGPDPPDPPDDDDDDDDDDDDPPPPPWWKWFFAFWDLVQQKGWTQTPPPRDIAIEGCVQEPPPDSTDDGRFMWIFDWDADPVGIHTHNIGGDDDD

InterPro domains:
  IPR002059 Cold-shock protein Csp, DNA-binding [PF00313] (17-78)
  IPR002059 Cold-shock protein Csp, DNA-binding [PF00313] (106-168)
  IPR002059 Cold-shock protein Csp, DNA-binding [PR00050] (107-122)
  IPR002059 Cold-shock protein Csp, DNA-binding [PR00050] (128-137)
  IPR002059 Cold-shock protein Csp, DNA-binding [PR00050] (142-160)
  IPR002059 Cold-shock protein Csp, DNA-binding [PS51857] (14-79)
  IPR002059 Cold-shock protein Csp, DNA-binding [PS51857] (104-168)
  IPR002059 Cold-shock protein Csp, DNA-binding [cd04458] (17-79)
  IPR002059 Cold-shock protein Csp, DNA-binding [cd04458] (106-168)
  IPR011129 Cold-shock domain [SM00357] (16-80)
  IPR011129 Cold-shock domain [SM00357] (106-169)
  IPR012340 Nucleic acid-binding, OB-fold [G3DSA:2.40.50.140] (1-77)
  IPR012340 Nucleic acid-binding, OB-fold [G3DSA:2.40.50.140] (88-166)
  IPR012340 Nucleic acid-binding, OB-fold [SSF50249] (13-80)
  IPR012340 Nucleic acid-binding, OB-fold [SSF50249] (99-169)
  IPR019844 Cold-shock domain, conserved site [PS00352] (28-47)
  IPR019844 Cold-shock domain, conserved site [PS00352] (118-137)
  IPR050181 Cold shock domain-containing protein [PTHR11544] (6-76)

pLDDT: mean 75.56, std 16.55, range [33.0, 93.19]

Mean predicted aligned error: 16.73 Å

Sequence (172 aa):
DSQSEASETLTSDRHIGIVRKYVENRGFGFITRKSDGADLFVHSRSIRRAGLESLQEGMEVEFLAVQGNRGAEAKDLRIINRLDSIKTTNNQKKEFSDANINEQETGIVKQWNKERGFGFIRRKLDGTDLFVHLKSLKDGLQSLEIGQQIQFRIGKNEKGEEATDVYLTKNE

Secondary structure (DSSP, 8-state):
---------TTTTEEEEEEEEEEGGGTEEEEEETTT--EEEEEHHHHHHTT-S---TT-EEEEEEEEEBTEEEEEEEEESSTTS--------------S-----EEEEEEEEETTTTEEEEEETTT--EEEEEGGGB-TT-----TT-EEEEEEEEETTEEEEEEEEE----

Solvent-accessible surface area (backbone atoms only — not comparable to full-atom values): 10305 Å² total; per-residue (Å²): 137,85,87,76,86,80,88,74,74,88,66,84,64,64,42,51,25,32,27,68,40,55,40,75,96,76,39,38,32,34,30,31,28,69,88,79,63,51,73,24,40,34,43,45,68,33,41,45,73,50,74,34,96,76,69,54,63,71,42,52,35,33,22,33,75,42,85,45,102,87,44,49,26,44,34,77,39,40,67,73,73,70,86,72,77,89,75,82,83,85,91,77,95,72,77,92,77,91,83,83,88,78,72,66,45,47,29,31,27,68,39,62,39,76,92,79,39,36,34,32,27,30,34,66,87,81,62,47,79,35,38,34,44,50,88,25,41,39,97,84,46,84,72,77,53,70,70,38,56,31,30,24,30,86,41,78,56,101,90,44,64,28,42,28,68,29,38,74,56,81,83,129

Radius of gyration: 21.29 Å; Cα contacts (8 Å, |Δi|>4): 319; chains: 1; bounding box: 51×40×75 Å